Protein AF-A0A943HNK4-F1 (afdb_monomer_lite)

Secondary structure (DSSP, 8-state):
---HHHHHHHHHHHHHHHHT---HHHHHHHHHHHHHHHHHHHHHHHHHHHT---PPTTPPPP-----------

Sequence (73 aa):
MITQEKIDRINQLAHKKKNEGLTEEEKQEQQLLYREYIDAFRENLKFQLDMIEVVEEGKQPPAAEKEKGFEKN

pLDDT: mean 82.0, std 16.37, range [40.12, 95.12]

Radius of gyration: 20.14 Å; chains: 1; bounding box: 46×30×48 Å

Structure (mmCIF, N/CA/C/O backbone):
data_AF-A0A943HNK4-F1
#
_entry.id   AF-A0A943HNK4-F1
#
loop_
_atom_site.group_PDB
_atom_site.id
_atom_site.type_symbol
_atom_site.label_atom_id
_atom_site.label_alt_id
_atom_site.label_comp_id
_atom_site.label_asym_id
_atom_site.label_entity_id
_atom_site.label_seq_id
_atom_site.pdbx_PDB_ins_code
_atom_site.Cartn_x
_atom_site.Cartn_y
_atom_site.Cartn_z
_atom_site.occupancy
_atom_site.B_iso_or_equiv
_atom_site.auth_seq_id
_atom_site.auth_comp_id
_atom_site.auth_asym_id
_atom_site.auth_atom_id
_atom_site.pdbx_PDB_model_num
ATOM 1 N N . MET A 1 1 ? -0.562 5.255 -10.191 1.00 71.56 1 MET A N 1
ATOM 2 C CA . MET A 1 1 ? 0.497 5.676 -9.242 1.00 71.56 1 MET A CA 1
ATOM 3 C C . MET A 1 1 ? -0.128 5.808 -7.861 1.00 71.56 1 MET A C 1
ATOM 5 O O . MET A 1 1 ? -1.138 6.490 -7.746 1.00 71.56 1 MET A O 1
ATOM 9 N N . ILE A 1 2 ? 0.404 5.118 -6.850 1.00 84.31 2 ILE A N 1
ATOM 10 C CA . ILE A 1 2 ? -0.116 5.194 -5.476 1.00 84.31 2 ILE A CA 1
ATOM 11 C C . ILE A 1 2 ? 0.319 6.507 -4.805 1.00 84.31 2 ILE A C 1
ATOM 13 O O . ILE A 1 2 ? 1.431 6.979 -5.043 1.00 84.31 2 ILE A O 1
ATOM 17 N N . THR A 1 3 ? -0.546 7.107 -3.984 1.00 90.50 3 THR A N 1
ATOM 18 C CA . THR A 1 3 ? -0.216 8.322 -3.224 1.00 90.50 3 THR A CA 1
ATOM 19 C C . THR A 1 3 ? 0.538 7.990 -1.937 1.00 90.50 3 THR A C 1
ATOM 21 O O . THR A 1 3 ? 0.366 6.913 -1.362 1.00 90.50 3 THR A O 1
ATOM 24 N N . GLN A 1 4 ? 1.344 8.939 -1.449 1.00 90.00 4 GLN A N 1
ATOM 25 C CA . GLN A 1 4 ? 2.062 8.786 -0.181 1.00 90.00 4 GLN A CA 1
ATOM 26 C C . GLN A 1 4 ? 1.100 8.554 0.995 1.00 90.00 4 GLN A C 1
ATOM 28 O O . GLN A 1 4 ? 1.341 7.685 1.822 1.00 90.00 4 GLN A O 1
ATOM 33 N N . GLU A 1 5 ? -0.051 9.230 1.001 1.00 91.75 5 GLU A N 1
ATOM 34 C CA . GLU A 1 5 ? -1.088 9.060 2.028 1.00 91.75 5 GLU A CA 1
ATOM 35 C C . GLU A 1 5 ? -1.589 7.610 2.134 1.00 91.75 5 GLU A C 1
ATOM 37 O O . GLU A 1 5 ? -1.777 7.093 3.235 1.00 91.75 5 GLU A O 1
ATOM 42 N N . LYS A 1 6 ? -1.767 6.917 0.998 1.00 91.56 6 LYS A N 1
ATOM 43 C CA . LYS A 1 6 ? -2.180 5.504 0.987 1.00 91.56 6 LYS A CA 1
ATOM 44 C C . LYS A 1 6 ? -1.087 4.593 1.542 1.00 91.56 6 LYS A C 1
ATOM 46 O O . LYS A 1 6 ? -1.397 3.645 2.260 1.00 91.56 6 LYS A O 1
ATOM 51 N N . ILE A 1 7 ? 0.179 4.890 1.250 1.00 91.69 7 ILE A N 1
ATOM 52 C CA . ILE A 1 7 ? 1.327 4.161 1.810 1.00 91.69 7 ILE A CA 1
ATOM 53 C C . ILE A 1 7 ? 1.388 4.359 3.329 1.00 91.69 7 ILE A C 1
ATOM 55 O O . ILE A 1 7 ? 1.523 3.389 4.077 1.00 91.69 7 ILE A O 1
ATOM 59 N N . ASP A 1 8 ? 1.225 5.593 3.799 1.00 95.12 8 ASP A N 1
ATOM 60 C CA . ASP A 1 8 ? 1.237 5.908 5.226 1.00 95.12 8 ASP A CA 1
ATOM 61 C C . ASP A 1 8 ? 0.085 5.203 5.949 1.00 95.12 8 ASP A C 1
ATOM 63 O O . ASP A 1 8 ? 0.276 4.632 7.026 1.00 95.12 8 ASP A O 1
ATOM 67 N N . ARG A 1 9 ? -1.094 5.141 5.319 1.00 94.62 9 ARG A N 1
ATOM 68 C CA . ARG A 1 9 ? -2.245 4.399 5.838 1.00 94.62 9 ARG A CA 1
ATOM 69 C C . ARG A 1 9 ? -1.979 2.895 5.929 1.00 94.62 9 ARG A C 1
ATOM 71 O O . ARG A 1 9 ? -2.287 2.291 6.956 1.00 94.62 9 ARG A O 1
ATOM 78 N N . ILE A 1 10 ? -1.358 2.290 4.912 1.00 94.12 10 ILE A N 1
ATOM 79 C CA . ILE A 1 10 ? -0.928 0.880 4.952 1.00 94.12 10 ILE A CA 1
ATOM 80 C C . ILE A 1 10 ? 0.000 0.634 6.148 1.00 94.12 10 ILE A C 1
ATOM 82 O O . ILE A 1 10 ? -0.197 -0.334 6.887 1.00 94.12 10 ILE A O 1
ATOM 86 N N . ASN A 1 11 ? 0.968 1.526 6.378 1.00 94.19 11 ASN A N 1
ATOM 87 C CA . ASN A 1 11 ? 1.906 1.423 7.496 1.00 94.19 11 ASN A CA 1
ATOM 88 C C . ASN A 1 11 ? 1.199 1.554 8.852 1.00 94.19 11 ASN A C 1
ATOM 90 O O . ASN A 1 11 ? 1.450 0.752 9.753 1.00 94.19 11 ASN A O 1
ATOM 94 N N . GLN A 1 12 ? 0.272 2.504 8.997 1.00 94.19 12 GLN A N 1
ATOM 95 C CA . GLN A 1 12 ? -0.548 2.652 10.206 1.00 94.19 12 GLN A CA 1
ATOM 96 C C . GLN A 1 12 ? -1.335 1.372 10.515 1.00 94.19 12 GLN A C 1
ATOM 98 O O . GLN A 1 12 ? -1.277 0.868 11.639 1.00 94.19 12 GLN A O 1
ATOM 103 N N . LEU A 1 13 ? -2.015 0.801 9.513 1.00 94.25 13 LEU A N 1
ATOM 104 C CA . LEU A 1 13 ? -2.762 -0.452 9.657 1.00 94.25 13 LEU A CA 1
ATOM 105 C C . LEU A 1 13 ? -1.828 -1.628 9.987 1.00 94.25 13 LEU A C 1
ATOM 107 O O . LEU A 1 13 ? -2.164 -2.482 10.805 1.00 94.25 13 LEU A O 1
ATOM 111 N N . ALA A 1 14 ? -0.625 -1.674 9.410 1.00 93.12 14 ALA A N 1
ATOM 112 C CA . ALA A 1 14 ? 0.371 -2.695 9.730 1.00 93.12 14 ALA A CA 1
ATOM 113 C C . ALA A 1 14 ? 0.865 -2.596 11.186 1.00 93.12 14 ALA A C 1
ATOM 115 O O . ALA A 1 14 ? 0.965 -3.615 11.875 1.00 93.12 14 ALA A O 1
ATOM 116 N N . HIS A 1 15 ? 1.118 -1.381 11.680 1.00 94.81 15 HIS A N 1
ATOM 117 C CA . HIS A 1 15 ? 1.483 -1.143 13.076 1.00 94.81 15 HIS A CA 1
ATOM 118 C C . HIS A 1 15 ? 0.354 -1.527 14.034 1.00 94.81 15 HIS A C 1
ATOM 120 O O . HIS A 1 15 ? 0.601 -2.229 15.017 1.00 94.81 15 HIS A O 1
ATOM 126 N N . LYS A 1 16 ? -0.88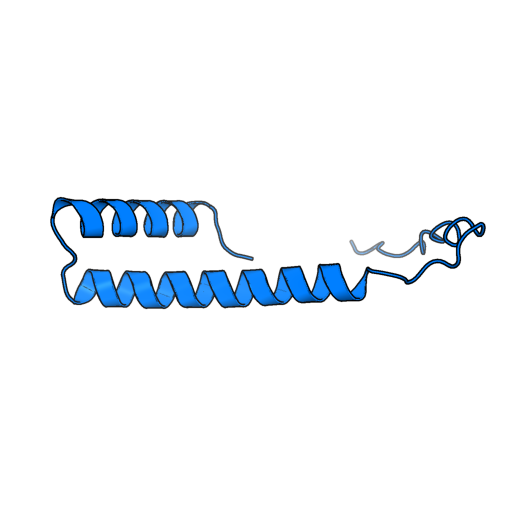7 -1.140 13.720 1.00 94.12 16 LYS A N 1
ATOM 127 C CA . LYS A 1 16 ? -2.058 -1.483 14.531 1.00 94.12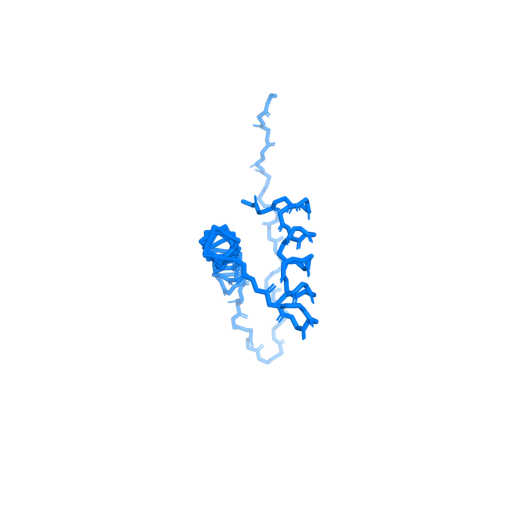 16 LYS A CA 1
ATOM 128 C C . LYS A 1 16 ? -2.274 -2.996 14.602 1.00 94.12 16 LYS A C 1
ATOM 130 O O . LYS A 1 16 ? -2.392 -3.551 15.692 1.00 94.12 16 LYS A O 1
ATOM 135 N N . LYS A 1 17 ? -2.175 -3.689 13.461 1.00 93.31 17 LYS A N 1
ATOM 136 C CA . LYS A 1 17 ? -2.245 -5.158 13.376 1.00 93.31 17 LYS A CA 1
ATOM 137 C C . LYS A 1 17 ? -1.252 -5.861 14.298 1.00 93.31 17 LYS A C 1
ATOM 139 O O . LYS A 1 17 ? -1.583 -6.906 14.848 1.00 93.31 17 LYS A O 1
ATOM 144 N N . LYS A 1 18 ? -0.038 -5.318 14.426 1.00 91.88 18 LYS A N 1
ATOM 145 C CA . LYS A 1 18 ? 1.039 -5.910 15.229 1.00 91.88 18 LYS A CA 1
ATOM 146 C C . LYS A 1 18 ? 0.817 -5.742 16.735 1.00 91.88 18 LYS A C 1
ATOM 148 O O . LYS A 1 18 ? 1.191 -6.636 17.485 1.00 91.88 18 LYS A O 1
ATOM 153 N N . ASN A 1 19 ? 0.257 -4.611 17.162 1.00 92.31 19 ASN A N 1
ATOM 154 C CA . ASN A 1 19 ? 0.125 -4.270 18.581 1.00 92.31 19 ASN A CA 1
ATOM 155 C C . ASN A 1 19 ? -1.239 -4.658 19.165 1.00 92.31 19 ASN A C 1
ATOM 157 O O . ASN A 1 19 ? -1.301 -5.240 20.242 1.00 92.31 19 ASN A O 1
ATOM 161 N N . GLU A 1 20 ? -2.320 -4.329 18.459 1.00 90.25 20 GLU A N 1
ATOM 162 C CA . GLU A 1 20 ? -3.697 -4.397 18.972 1.00 90.25 20 GLU A CA 1
ATOM 163 C C . GLU A 1 20 ? -4.567 -5.383 18.179 1.00 90.25 20 GLU A C 1
ATOM 165 O O . GLU A 1 20 ? -5.566 -5.889 18.685 1.00 90.25 20 GLU A O 1
ATOM 170 N N . GLY A 1 21 ? -4.171 -5.687 16.940 1.00 90.38 21 GLY A N 1
ATOM 171 C CA . GLY A 1 21 ? -5.002 -6.399 15.973 1.00 90.38 21 GLY A CA 1
ATOM 172 C C . GLY A 1 21 ? -5.786 -5.436 15.077 1.00 90.38 21 GLY A C 1
ATOM 173 O O . GLY A 1 21 ? -5.752 -4.222 15.254 1.00 90.38 21 GLY A O 1
ATOM 174 N N . LEU A 1 22 ? -6.450 -5.981 14.058 1.00 92.19 22 LEU A N 1
ATOM 175 C CA . LEU A 1 22 ? -7.294 -5.215 13.135 1.00 92.19 22 LEU A CA 1
ATOM 176 C C . LEU A 1 22 ? -8.737 -5.674 13.262 1.00 92.19 22 LEU A C 1
ATOM 178 O O . LEU A 1 22 ? -8.984 -6.884 13.347 1.00 92.19 22 LEU A O 1
ATOM 182 N N . THR A 1 23 ? -9.668 -4.723 13.202 1.00 94.62 23 THR A N 1
ATOM 183 C CA . THR A 1 23 ? -11.084 -5.050 13.003 1.00 94.62 23 THR A CA 1
ATOM 184 C C . THR A 1 23 ? -11.311 -5.586 11.587 1.00 94.62 23 THR A C 1
ATOM 186 O O . THR A 1 23 ? -10.435 -5.499 10.721 1.00 94.62 23 THR A O 1
ATOM 189 N N . GLU A 1 24 ? -12.473 -6.185 11.333 1.00 93.31 24 GLU A N 1
ATOM 190 C CA . GLU A 1 24 ? -12.783 -6.725 10.005 1.00 93.31 24 GLU A CA 1
ATOM 191 C C . GLU A 1 24 ? -12.859 -5.622 8.939 1.00 93.31 24 GLU A C 1
ATOM 193 O O . GLU A 1 24 ? -12.376 -5.815 7.824 1.00 93.31 24 GLU A O 1
ATOM 198 N N . GLU A 1 25 ? -13.352 -4.434 9.294 1.00 93.44 25 GLU A N 1
ATOM 199 C CA . GLU A 1 25 ? -13.375 -3.267 8.406 1.00 93.44 25 GLU A CA 1
ATOM 200 C C . GLU A 1 25 ? -11.953 -2.821 8.047 1.00 93.44 25 GLU A C 1
ATOM 202 O O . GLU A 1 25 ? -11.633 -2.603 6.879 1.00 93.44 25 GLU A O 1
ATOM 207 N N . GLU A 1 26 ? -11.060 -2.755 9.036 1.00 93.25 26 GLU A N 1
ATOM 208 C CA . GLU A 1 26 ? -9.668 -2.357 8.824 1.00 93.25 26 GLU A CA 1
ATOM 209 C C . GLU A 1 26 ? -8.876 -3.401 8.028 1.00 93.25 26 GLU A C 1
ATOM 211 O O . GLU A 1 26 ? -7.977 -3.052 7.261 1.00 93.25 26 GLU A O 1
ATOM 216 N N . LYS A 1 27 ? -9.209 -4.690 8.162 1.00 93.06 27 LYS A N 1
ATOM 217 C CA . LYS A 1 27 ? -8.640 -5.747 7.311 1.00 93.06 27 LYS A CA 1
ATOM 218 C C . LYS A 1 27 ? -9.069 -5.589 5.858 1.00 93.06 27 LYS A C 1
ATOM 220 O O . LYS A 1 27 ? -8.235 -5.776 4.971 1.00 93.06 27 LYS A O 1
ATOM 225 N N . GLN A 1 28 ? -10.336 -5.260 5.608 1.00 94.88 28 GLN A N 1
ATOM 226 C CA . GLN A 1 28 ? -10.833 -5.007 4.255 1.00 94.88 28 GLN A CA 1
ATOM 227 C C . GLN A 1 28 ? -10.169 -3.765 3.653 1.00 94.88 28 GLN A C 1
ATOM 229 O O . GLN A 1 28 ? -9.678 -3.826 2.525 1.00 94.88 28 GLN A O 1
ATOM 234 N N . GLU A 1 29 ? -10.064 -2.677 4.426 1.00 93.56 29 GLU A N 1
ATOM 235 C CA . GLU A 1 29 ? -9.339 -1.466 4.026 1.00 93.56 29 GLU A CA 1
ATOM 236 C C . GLU A 1 29 ? -7.880 -1.798 3.679 1.00 93.56 29 GLU A C 1
ATOM 238 O O . GLU A 1 29 ? -7.398 -1.467 2.594 1.00 93.56 29 GLU A O 1
ATOM 243 N N . GLN A 1 30 ? -7.193 -2.535 4.558 1.00 91.62 30 GLN A N 1
ATOM 244 C CA . GLN A 1 30 ? -5.819 -2.970 4.336 1.00 91.62 30 GLN A CA 1
ATOM 245 C C . GLN A 1 30 ? -5.693 -3.788 3.043 1.00 91.62 30 GLN A C 1
ATOM 247 O O . GLN A 1 30 ? -4.792 -3.526 2.250 1.00 91.62 30 GLN A O 1
ATOM 252 N N . GLN A 1 31 ? -6.577 -4.759 2.798 1.00 94.12 31 GLN A N 1
ATOM 253 C CA . GLN A 1 31 ? -6.527 -5.583 1.585 1.00 94.12 31 GLN A CA 1
ATOM 254 C C . GLN A 1 31 ? -6.707 -4.764 0.305 1.00 94.12 31 GLN A C 1
ATOM 256 O O . GLN A 1 31 ? -5.975 -4.986 -0.661 1.00 94.12 31 GLN A O 1
ATOM 261 N N . LEU A 1 32 ? -7.648 -3.818 0.298 1.00 94.50 32 LEU A N 1
ATOM 262 C CA . LEU A 1 32 ? -7.879 -2.935 -0.846 1.00 94.50 32 LEU A CA 1
ATOM 263 C C . LEU A 1 32 ? -6.644 -2.075 -1.135 1.00 94.50 32 LEU A C 1
ATOM 265 O O . LEU A 1 32 ? -6.167 -2.047 -2.270 1.00 94.50 32 LEU A O 1
ATOM 269 N N . LEU A 1 33 ? -6.078 -1.453 -0.098 1.00 94.38 33 LEU A N 1
ATOM 270 C CA . LEU A 1 33 ? -4.880 -0.622 -0.220 1.00 94.38 33 LEU A CA 1
ATOM 271 C C . LEU A 1 33 ? -3.659 -1.431 -0.684 1.00 94.38 33 LEU A C 1
ATOM 273 O O . LEU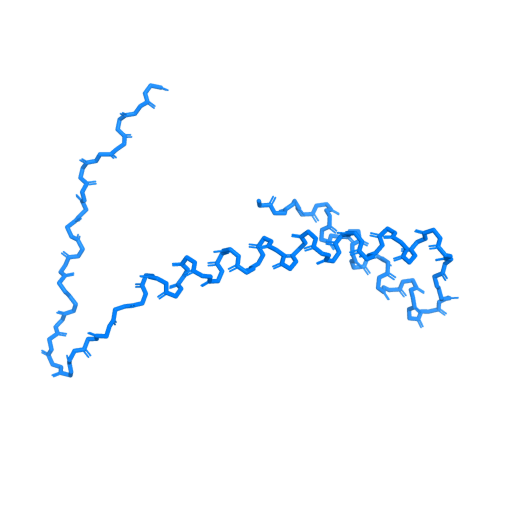 A 1 33 ? -2.917 -0.984 -1.559 1.00 94.38 33 LEU A O 1
ATOM 277 N N . TYR A 1 34 ? -3.464 -2.642 -0.152 1.00 93.19 34 TYR A N 1
ATOM 278 C CA . TYR A 1 34 ? -2.374 -3.523 -0.582 1.00 93.19 34 TYR A CA 1
ATOM 279 C C . TYR A 1 34 ? -2.517 -3.956 -2.037 1.00 93.19 34 TYR A C 1
ATOM 281 O O . TYR A 1 34 ? -1.513 -4.050 -2.742 1.00 93.19 34 TYR A O 1
ATOM 289 N N . ARG A 1 35 ? -3.741 -4.227 -2.497 1.00 94.31 35 ARG A N 1
ATOM 290 C CA . ARG A 1 35 ? -3.968 -4.613 -3.888 1.00 94.31 35 ARG A CA 1
ATOM 291 C C . ARG A 1 35 ? -3.623 -3.475 -4.838 1.00 94.31 35 ARG A C 1
ATOM 293 O O . ARG A 1 35 ? -2.856 -3.689 -5.770 1.00 94.31 35 ARG A O 1
ATOM 300 N N . GLU A 1 36 ? -4.092 -2.269 -4.537 1.00 92.88 36 GLU A N 1
ATOM 301 C CA . GLU A 1 36 ? -3.766 -1.078 -5.323 1.00 92.88 36 GLU A CA 1
ATOM 302 C C . GLU A 1 36 ? -2.253 -0.798 -5.346 1.00 92.88 36 GLU A C 1
ATOM 304 O O . GLU A 1 36 ? -1.690 -0.499 -6.400 1.00 92.88 36 GLU A O 1
ATOM 309 N N . TYR A 1 37 ? -1.573 -0.957 -4.205 1.00 92.50 37 TYR A N 1
ATOM 310 C CA . TYR A 1 37 ? -0.116 -0.836 -4.117 1.00 92.50 37 TYR A CA 1
ATOM 311 C C . TYR A 1 37 ? 0.609 -1.852 -5.001 1.00 92.50 37 TYR A C 1
ATOM 313 O O . TYR A 1 37 ? 1.503 -1.479 -5.759 1.00 92.50 37 TYR A O 1
ATOM 321 N N . ILE A 1 38 ? 0.228 -3.130 -4.916 1.00 93.06 38 ILE A N 1
ATOM 322 C CA . ILE A 1 38 ? 0.862 -4.210 -5.677 1.00 93.06 38 ILE A CA 1
ATOM 323 C C . ILE A 1 38 ? 0.650 -4.016 -7.175 1.00 93.06 38 ILE A C 1
ATOM 325 O O . ILE A 1 38 ? 1.589 -4.217 -7.941 1.00 93.06 38 ILE A O 1
ATOM 329 N N . ASP A 1 39 ? -0.551 -3.629 -7.597 1.00 93.56 39 ASP A N 1
ATOM 330 C CA . ASP A 1 39 ? -0.851 -3.428 -9.012 1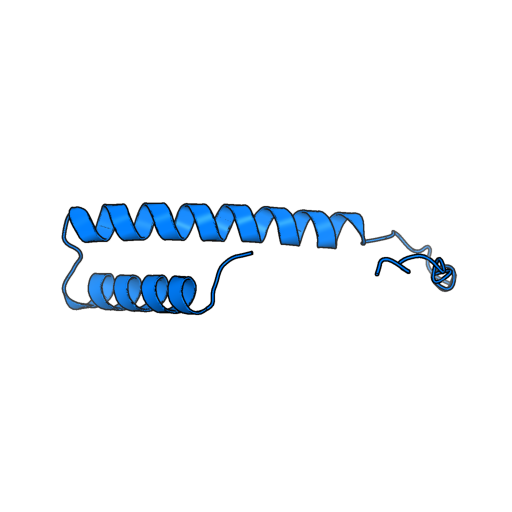.00 93.56 39 ASP A CA 1
ATOM 331 C C . ASP A 1 39 ? -0.031 -2.251 -9.572 1.00 93.56 39 ASP A C 1
ATOM 333 O O . ASP A 1 39 ? 0.669 -2.415 -10.572 1.00 93.56 39 ASP A O 1
ATOM 337 N N . ALA A 1 40 ? 0.030 -1.124 -8.852 1.00 91.12 40 ALA A N 1
ATOM 338 C CA . ALA A 1 40 ? 0.882 0.007 -9.228 1.00 91.12 40 ALA A CA 1
ATOM 339 C C . ALA A 1 40 ? 2.383 -0.347 -9.228 1.00 91.12 40 ALA A C 1
ATOM 341 O O . ALA A 1 40 ? 3.138 0.102 -10.093 1.00 91.12 40 ALA A O 1
ATOM 342 N N . PHE A 1 41 ? 2.832 -1.152 -8.263 1.00 90.38 41 PHE A N 1
ATOM 343 C CA . PHE A 1 41 ? 4.215 -1.616 -8.189 1.00 90.38 41 PHE A CA 1
ATOM 344 C C . PHE A 1 41 ? 4.563 -2.549 -9.353 1.00 90.38 41 PHE A C 1
ATOM 346 O O . PHE A 1 41 ? 5.630 -2.409 -9.945 1.00 90.38 41 PHE A O 1
ATOM 353 N N . ARG A 1 42 ? 3.665 -3.472 -9.719 1.00 91.94 42 ARG A N 1
ATOM 354 C CA . ARG A 1 42 ? 3.850 -4.390 -10.852 1.00 91.94 42 ARG A CA 1
ATOM 355 C C . ARG A 1 42 ? 3.946 -3.652 -12.177 1.00 91.94 42 ARG A C 1
ATOM 357 O O . ARG A 1 42 ? 4.807 -3.997 -12.978 1.00 91.94 42 ARG A O 1
ATOM 364 N N . GLU A 1 43 ? 3.096 -2.655 -12.404 1.00 91.38 43 GLU A N 1
ATOM 365 C CA . GLU A 1 43 ? 3.163 -1.824 -13.611 1.00 91.38 43 GLU A CA 1
ATOM 366 C C . GLU A 1 43 ? 4.502 -1.090 -13.710 1.00 91.38 43 GLU A C 1
ATOM 368 O O . GLU A 1 43 ? 5.154 -1.136 -14.751 1.00 91.38 43 GLU A O 1
ATOM 373 N N . ASN A 1 44 ? 4.952 -0.481 -12.608 1.00 89.44 44 ASN A N 1
ATOM 374 C CA . ASN A 1 44 ? 6.244 0.200 -12.556 1.00 89.44 44 ASN A CA 1
ATOM 375 C C . ASN A 1 44 ? 7.410 -0.778 -12.776 1.00 89.44 44 ASN A C 1
ATOM 377 O O . ASN A 1 44 ? 8.293 -0.518 -13.587 1.00 89.44 44 ASN A O 1
ATOM 381 N N . LEU A 1 45 ? 7.389 -1.939 -12.116 1.00 90.25 45 LEU A N 1
ATOM 382 C CA . LEU A 1 45 ? 8.421 -2.960 -12.287 1.00 90.25 45 LEU A CA 1
ATOM 383 C C . LEU A 1 45 ? 8.469 -3.476 -13.727 1.00 90.25 45 LEU A C 1
ATOM 385 O O . LEU A 1 45 ? 9.553 -3.626 -14.278 1.00 90.25 45 LEU A O 1
ATOM 389 N N . LYS A 1 46 ? 7.312 -3.721 -14.351 1.00 91.00 46 LYS A N 1
ATOM 390 C CA . LYS A 1 46 ? 7.248 -4.134 -15.754 1.00 91.00 46 LYS A CA 1
ATOM 391 C C . LYS A 1 46 ? 7.875 -3.080 -16.663 1.00 91.00 46 LYS A C 1
ATOM 393 O O . LYS A 1 46 ? 8.717 -3.428 -17.476 1.00 91.00 46 LYS A O 1
ATOM 398 N N . PHE A 1 47 ? 7.531 -1.808 -16.468 1.00 88.88 47 PHE A N 1
ATOM 399 C CA . PHE A 1 47 ? 8.135 -0.711 -17.219 1.00 88.88 47 PHE A CA 1
ATOM 400 C C . PHE A 1 47 ? 9.660 -0.664 -17.044 1.00 88.88 47 PHE A C 1
ATOM 402 O O . PHE A 1 47 ? 10.386 -0.544 -18.023 1.00 88.88 47 PHE A O 1
ATOM 409 N N . GLN A 1 48 ? 10.157 -0.820 -15.812 1.00 87.06 48 GLN A N 1
ATOM 410 C CA . GLN A 1 48 ? 11.598 -0.868 -15.553 1.00 87.06 48 GLN A CA 1
ATOM 411 C C . GLN A 1 48 ? 12.277 -2.053 -16.245 1.00 87.06 48 GLN A C 1
ATOM 413 O O . GLN A 1 48 ? 13.362 -1.878 -16.784 1.00 87.06 48 GLN A O 1
ATOM 418 N N . LEU A 1 49 ? 11.654 -3.236 -16.248 1.00 88.88 49 LEU A N 1
ATOM 419 C CA . LEU A 1 49 ? 12.176 -4.423 -16.932 1.00 88.88 49 LEU A CA 1
ATOM 420 C C . LEU A 1 49 ? 12.162 -4.267 -18.456 1.00 88.88 49 LEU A C 1
ATOM 422 O O . LEU A 1 49 ? 13.123 -4.674 -19.100 1.00 88.88 49 LEU A O 1
ATOM 426 N N . ASP A 1 50 ? 11.120 -3.654 -19.020 1.00 87.31 50 ASP A N 1
ATOM 427 C CA . ASP A 1 50 ? 11.021 -3.374 -20.458 1.00 87.31 50 ASP A CA 1
ATOM 428 C C . ASP A 1 50 ? 12.120 -2.393 -20.924 1.00 87.31 50 ASP A C 1
ATOM 430 O O . ASP A 1 50 ? 12.516 -2.420 -22.085 1.00 87.31 50 ASP A O 1
ATOM 434 N N . MET A 1 51 ? 12.647 -1.554 -20.021 1.00 83.69 51 MET A N 1
ATOM 435 C CA . MET A 1 51 ? 13.795 -0.675 -20.285 1.00 83.69 51 MET A CA 1
ATOM 436 C C . MET A 1 51 ? 15.163 -1.368 -20.150 1.00 83.69 51 MET A C 1
ATOM 438 O O . MET A 1 51 ? 16.182 -0.751 -20.466 1.00 83.69 51 MET A O 1
ATOM 442 N N . ILE A 1 52 ? 15.233 -2.606 -19.644 1.00 83.75 52 ILE A N 1
ATOM 443 C CA . ILE A 1 52 ? 16.507 -3.324 -19.521 1.00 83.75 52 ILE A CA 1
ATOM 444 C C . ILE A 1 52 ? 16.893 -3.886 -20.887 1.00 83.75 52 ILE A C 1
ATOM 446 O O . ILE A 1 52 ? 16.254 -4.796 -21.411 1.00 83.75 52 ILE A O 1
ATOM 450 N N . GLU A 1 53 ? 18.004 -3.396 -21.422 1.00 76.31 53 GLU A N 1
ATOM 451 C CA . GLU A 1 53 ? 18.615 -3.918 -22.638 1.00 76.31 53 GLU A CA 1
ATOM 452 C C . GLU A 1 53 ? 19.819 -4.802 -22.296 1.00 76.31 53 GLU A C 1
ATOM 454 O O . GLU A 1 53 ? 20.651 -4.465 -21.449 1.00 76.31 53 GLU A O 1
ATOM 459 N N . VAL A 1 54 ? 19.925 -5.955 -22.963 1.00 76.44 54 VAL A N 1
ATOM 460 C CA . VAL A 1 54 ? 21.102 -6.823 -22.849 1.00 76.44 54 VAL A CA 1
ATOM 461 C C . VAL A 1 54 ? 22.224 -6.217 -23.685 1.00 76.44 54 VAL A C 1
ATOM 463 O O . VAL A 1 54 ? 22.137 -6.164 -24.910 1.00 76.44 54 VAL A O 1
ATOM 466 N N . VAL A 1 55 ? 23.286 -5.773 -23.016 1.00 76.50 55 VAL A N 1
ATOM 467 C CA . VAL A 1 55 ? 24.471 -5.197 -23.658 1.00 76.50 55 VAL A CA 1
ATOM 468 C C . VAL A 1 55 ? 25.556 -6.272 -23.765 1.00 76.50 55 VAL A C 1
ATOM 470 O O . VAL A 1 55 ? 25.904 -6.901 -22.767 1.00 76.50 55 VAL A O 1
ATOM 473 N N . GLU A 1 56 ? 26.092 -6.498 -24.969 1.00 76.94 56 GLU A N 1
ATOM 474 C CA . GLU A 1 56 ? 27.273 -7.354 -25.164 1.00 76.94 56 GLU A CA 1
ATOM 475 C C . GLU A 1 56 ? 28.507 -6.744 -24.475 1.00 76.94 56 GLU A C 1
ATOM 477 O O . GLU A 1 56 ? 28.759 -5.541 -24.592 1.00 76.94 56 GLU A O 1
ATOM 482 N N . GLU A 1 57 ? 29.310 -7.577 -23.802 1.00 67.69 57 GLU A N 1
ATOM 483 C CA . GLU A 1 57 ? 30.570 -7.158 -23.176 1.00 67.69 57 GLU A CA 1
ATOM 484 C C . GLU A 1 57 ? 31.463 -6.412 -24.184 1.00 67.69 57 GLU A C 1
ATOM 486 O O . GLU A 1 57 ? 31.875 -6.953 -25.209 1.00 67.69 57 GLU A O 1
ATOM 491 N N . GLY A 1 58 ? 31.763 -5.144 -23.889 1.00 65.44 58 GLY A N 1
ATOM 492 C CA . GLY A 1 58 ? 32.658 -4.306 -24.692 1.00 65.44 58 GLY A CA 1
ATOM 493 C C . GLY A 1 58 ? 31.984 -3.357 -25.691 1.00 65.44 58 GLY A C 1
ATOM 494 O O . GLY A 1 58 ? 32.679 -2.503 -26.243 1.00 65.44 58 GLY A O 1
ATOM 495 N N . LYS A 1 59 ? 30.660 -3.416 -25.893 1.00 60.34 59 LYS A N 1
ATOM 496 C CA . LYS A 1 59 ? 29.917 -2.345 -26.584 1.00 60.34 59 LYS A CA 1
ATOM 497 C C . LYS A 1 59 ? 29.289 -1.421 -25.546 1.00 60.34 59 LYS A C 1
ATOM 499 O O . LYS A 1 59 ? 28.578 -1.874 -24.659 1.00 60.34 59 LYS A O 1
ATOM 504 N N . GLN A 1 60 ? 29.543 -0.116 -25.643 1.00 59.72 60 GLN A N 1
ATOM 505 C CA . GLN A 1 60 ? 28.710 0.850 -24.925 1.00 59.72 60 GLN A CA 1
ATOM 506 C C . GLN A 1 60 ? 27.258 0.681 -25.400 1.00 59.72 60 GLN A C 1
ATOM 508 O O . GLN A 1 60 ? 27.063 0.461 -26.602 1.00 59.72 60 GLN A O 1
ATOM 513 N N . PRO A 1 61 ? 26.255 0.773 -24.504 1.00 60.62 61 PRO A N 1
ATOM 514 C CA . PRO A 1 61 ? 24.866 0.823 -24.941 1.00 60.62 61 PRO A CA 1
ATOM 515 C C . PRO A 1 61 ? 24.737 1.937 -25.989 1.00 60.62 61 PRO A C 1
ATOM 517 O O . PRO A 1 61 ? 25.398 2.976 -25.830 1.00 60.62 61 PRO A O 1
ATOM 520 N N . PRO A 1 62 ? 23.967 1.729 -27.075 1.00 60.62 62 PRO A N 1
ATOM 521 C CA . PRO A 1 62 ? 23.758 2.776 -28.064 1.00 60.62 62 PRO A CA 1
ATOM 522 C C . PRO A 1 62 ? 23.319 4.028 -27.308 1.00 60.62 62 PRO A C 1
ATOM 524 O O . PRO A 1 62 ? 22.435 3.960 -26.454 1.00 60.62 62 PRO A O 1
ATOM 527 N N . ALA A 1 63 ? 24.023 5.144 -27.528 1.00 58.25 63 ALA A N 1
ATOM 528 C CA . ALA A 1 63 ? 23.701 6.399 -26.870 1.00 58.25 63 ALA A CA 1
ATOM 529 C C . ALA A 1 63 ? 22.218 6.648 -27.116 1.00 58.25 63 ALA A C 1
ATOM 531 O O . ALA A 1 63 ? 21.845 6.810 -28.274 1.00 58.25 63 ALA A O 1
ATOM 532 N N . ALA A 1 64 ? 21.404 6.590 -26.054 1.00 58.78 64 ALA A N 1
ATOM 533 C CA . ALA A 1 64 ? 19.963 6.745 -26.144 1.00 58.78 64 ALA A CA 1
ATOM 534 C C . ALA A 1 64 ? 19.689 7.974 -27.007 1.00 58.78 64 ALA A C 1
ATOM 536 O O . ALA A 1 64 ? 19.953 9.107 -26.582 1.00 58.78 64 ALA A O 1
ATOM 537 N N . GLU A 1 65 ? 19.255 7.748 -28.247 1.00 52.00 65 GLU A N 1
ATOM 538 C CA . GLU A 1 65 ? 18.801 8.818 -29.108 1.00 52.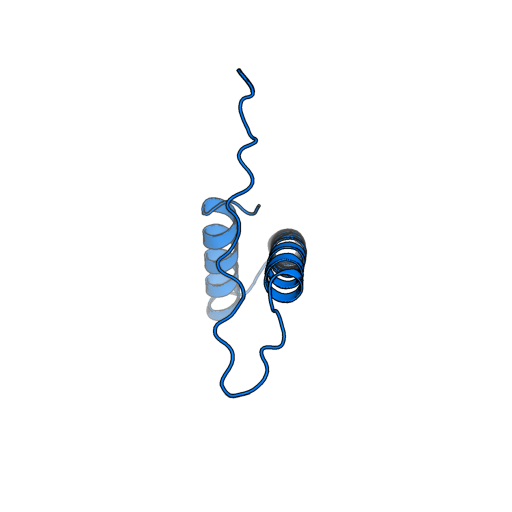00 65 GLU A CA 1
ATOM 539 C C . GLU A 1 65 ? 17.590 9.363 -28.377 1.00 52.00 65 GLU A C 1
ATOM 541 O O . GLU A 1 65 ? 16.537 8.733 -28.312 1.00 52.00 65 GLU A O 1
ATOM 546 N N . LYS A 1 66 ? 17.790 10.489 -27.687 1.00 53.38 66 LYS A N 1
ATOM 547 C CA . LYS A 1 66 ? 16.714 11.232 -27.055 1.00 53.38 66 LYS A CA 1
ATOM 548 C C . LYS A 1 66 ? 15.796 11.630 -28.195 1.00 53.38 66 LYS A C 1
ATOM 550 O O . LYS A 1 66 ? 16.049 12.641 -28.853 1.00 53.38 66 LYS A O 1
ATOM 555 N N . GLU A 1 67 ? 14.785 10.811 -28.465 1.00 46.84 67 GLU A N 1
ATOM 556 C CA . GLU A 1 67 ? 13.730 11.162 -29.391 1.00 46.84 67 GLU A CA 1
ATOM 557 C C . GLU A 1 67 ? 1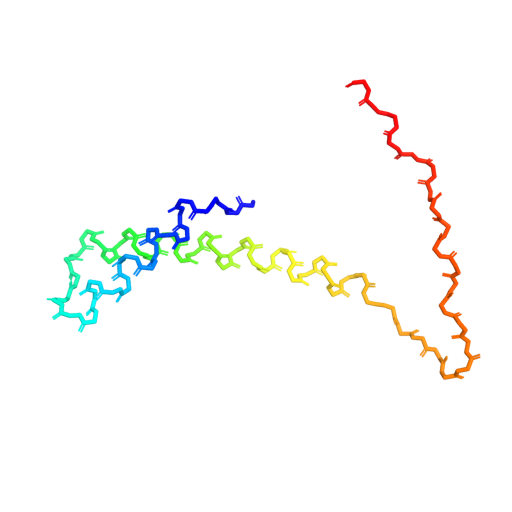3.139 12.476 -28.888 1.00 46.84 67 GLU A C 1
ATOM 559 O O . GLU A 1 67 ? 12.519 12.581 -27.828 1.00 46.84 67 GLU A O 1
ATOM 564 N N . LYS A 1 68 ? 13.442 13.530 -29.645 1.00 52.22 68 LYS A N 1
ATOM 565 C CA . LYS A 1 68 ? 12.761 14.809 -29.574 1.00 52.22 68 LYS A CA 1
ATOM 566 C C . LYS A 1 68 ? 11.281 14.528 -29.789 1.00 52.22 68 LYS A C 1
ATOM 568 O O . LYS A 1 68 ? 10.875 14.270 -30.917 1.00 52.22 68 LYS A O 1
ATOM 573 N N . GLY A 1 69 ? 10.471 14.610 -28.743 1.00 50.28 69 GLY A N 1
ATOM 574 C CA . GLY A 1 69 ? 9.035 14.524 -28.956 1.00 50.28 69 GLY A CA 1
ATOM 575 C C . GLY A 1 69 ? 8.216 14.351 -27.701 1.00 50.28 69 GLY A C 1
ATOM 576 O O . GLY A 1 69 ? 7.656 13.290 -27.507 1.00 50.28 69 GLY A O 1
ATOM 577 N N . PHE A 1 70 ? 8.072 15.413 -26.912 1.00 40.69 70 PHE A N 1
ATOM 578 C CA . PHE A 1 70 ? 6.792 15.723 -26.270 1.00 40.69 70 PHE A CA 1
ATOM 579 C C . PHE A 1 70 ? 6.679 17.247 -26.119 1.00 40.69 70 PHE A C 1
ATOM 581 O O . PHE A 1 70 ? 6.704 17.803 -25.028 1.00 40.69 70 PHE A O 1
ATOM 588 N N . GLU A 1 71 ? 6.565 17.940 -27.256 1.00 48.41 71 GLU A N 1
ATOM 589 C CA . GLU A 1 71 ? 5.735 19.144 -27.302 1.00 48.41 71 GLU A CA 1
ATOM 590 C C . GLU A 1 71 ? 4.279 18.679 -27.250 1.00 48.41 71 GLU A C 1
ATOM 592 O O . GLU A 1 71 ? 3.772 18.138 -28.232 1.00 48.41 71 GLU A O 1
ATOM 597 N N . LYS A 1 72 ? 3.604 18.879 -26.116 1.00 48.75 72 LYS A N 1
ATOM 598 C CA . LYS A 1 72 ? 2.150 19.063 -26.077 1.00 48.75 72 LYS A CA 1
ATOM 599 C C . LYS A 1 72 ? 1.828 20.095 -24.996 1.00 48.75 72 LYS A C 1
ATOM 601 O O . LYS A 1 72 ? 1.981 19.791 -23.821 1.00 48.75 72 LYS A O 1
ATOM 606 N N . ASN A 1 73 ? 1.474 21.285 -25.493 1.00 40.12 73 ASN A N 1
ATOM 607 C CA . ASN A 1 73 ? 0.685 22.392 -24.929 1.00 40.12 73 ASN A CA 1
ATOM 608 C C . ASN A 1 73 ? 0.377 22.395 -23.431 1.00 40.12 73 ASN A C 1
ATOM 610 O O . ASN A 1 73 ? -0.306 21.454 -22.972 1.00 40.12 73 ASN A O 1
#

Foldseek 3Di:
DDDPVLVVLLVVLVVCCVPPRDDPVSVVSNVVSVVVVVVVVVVVVVVVVVPDDDDDPPDDDDPPPPPPDDPDD